Protein AF-A0A7S3CDC7-F1 (afdb_monomer_lite)

pLDDT: mean 95.18, std 6.16, range [60.84, 98.44]

InterPro domains:
  IPR004536 Selenophosphate synthetase [PTHR10256] (6-130)
  IPR010918 PurM-like, C-terminal domain [PF02769] (23-124)
  IPR036676 PurM-like, C-terminal domain superfamily [G3DSA:3.90.650.10] (1-131)
  IPR036676 PurM-like, C-terminal domain superfamily [SSF56042] (2-130)

Organism: NCBI:txid1461544

Sequence (131 aa):
LLAAEMRGMCRGEWMDGAIDSMRKLNRVGMEAALRHSATACTDVTGFGLAGHLREMVVASKVLVEIDLTSIPVLDGAMEMSNMGVESSLFEDNLKLSDAIQKDEGTSNKVFPLLFDPQTSGGLLFGVPSNK

Structure (mmCIF, N/CA/C/O backbone):
data_AF-A0A7S3CDC7-F1
#
_entry.id   AF-A0A7S3CDC7-F1
#
loop_
_atom_site.group_PDB
_atom_site.id
_atom_site.type_symbol
_atom_site.label_atom_id
_atom_site.label_alt_id
_atom_site.label_comp_id
_atom_site.label_asym_id
_atom_site.label_entity_id
_atom_site.label_seq_id
_atom_site.pdbx_PDB_ins_code
_atom_site.Cartn_x
_atom_site.Cartn_y
_atom_site.Cartn_z
_atom_site.occupancy
_atom_site.B_iso_or_equiv
_atom_site.auth_seq_id
_atom_site.auth_comp_id
_atom_site.auth_asym_id
_atom_site.auth_atom_id
_atom_site.pdbx_PDB_model_num
ATOM 1 N N . LEU A 1 1 ? 7.897 -0.867 -9.210 1.00 97.25 1 LEU A N 1
ATOM 2 C CA . LEU A 1 1 ? 7.679 -1.002 -10.679 1.00 97.25 1 LEU A CA 1
ATOM 3 C C . LEU A 1 1 ? 8.023 0.273 -11.450 1.00 97.25 1 LEU A C 1
ATOM 5 O O . LEU A 1 1 ? 8.871 0.200 -12.326 1.00 97.25 1 LEU A O 1
ATOM 9 N N . LEU A 1 2 ? 7.477 1.445 -11.098 1.00 97.69 2 LEU A N 1
ATOM 10 C CA . LEU A 1 2 ? 7.824 2.715 -11.770 1.00 97.69 2 LEU A CA 1
ATOM 11 C C . LEU A 1 2 ? 9.335 3.016 -11.760 1.00 97.69 2 LEU A C 1
ATOM 13 O O . LEU A 1 2 ? 9.901 3.389 -12.782 1.00 97.69 2 LEU A O 1
ATOM 17 N N . ALA A 1 3 ? 10.009 2.784 -10.629 1.00 97.69 3 ALA A N 1
ATOM 18 C CA . ALA A 1 3 ? 11.463 2.928 -10.536 1.00 97.69 3 ALA A CA 1
ATOM 19 C C . ALA A 1 3 ? 12.222 1.971 -11.475 1.00 97.69 3 ALA A C 1
ATOM 21 O O . ALA A 1 3 ? 13.265 2.337 -12.009 1.00 97.69 3 ALA A O 1
ATOM 22 N N . ALA A 1 4 ? 11.698 0.761 -11.695 1.00 97.81 4 ALA A N 1
ATOM 23 C CA . ALA A 1 4 ? 12.272 -0.198 -12.635 1.00 97.81 4 ALA A CA 1
ATOM 24 C C . ALA A 1 4 ? 12.055 0.246 -14.086 1.00 97.81 4 ALA A C 1
ATOM 26 O O . ALA A 1 4 ? 12.976 0.145 -14.890 1.00 97.81 4 ALA A O 1
ATOM 27 N N . GLU A 1 5 ? 10.879 0.792 -14.405 1.00 98.00 5 GLU A N 1
ATOM 28 C CA . GLU A 1 5 ? 10.565 1.334 -15.732 1.00 98.00 5 GLU A CA 1
ATOM 29 C C . GLU A 1 5 ? 11.529 2.465 -16.104 1.00 98.00 5 GLU A C 1
ATOM 31 O O . GLU A 1 5 ? 12.161 2.429 -17.155 1.00 98.00 5 GLU A O 1
ATOM 36 N N . MET A 1 6 ? 11.753 3.412 -15.186 1.00 97.19 6 MET A N 1
ATOM 37 C CA . MET A 1 6 ? 12.708 4.513 -15.379 1.00 97.19 6 MET A CA 1
ATOM 38 C C . MET A 1 6 ? 14.149 4.039 -15.627 1.00 97.19 6 MET A C 1
ATOM 40 O O . MET A 1 6 ? 14.954 4.781 -16.187 1.00 97.19 6 MET A O 1
ATOM 44 N N . ARG A 1 7 ? 14.484 2.816 -15.203 1.00 97.12 7 ARG A N 1
ATOM 45 C CA . ARG A 1 7 ? 15.803 2.190 -15.377 1.00 97.12 7 ARG A CA 1
ATOM 46 C C . ARG A 1 7 ? 15.842 1.199 -16.549 1.00 97.12 7 ARG A C 1
ATOM 48 O O . ARG A 1 7 ? 16.875 0.573 -16.759 1.00 97.12 7 ARG A O 1
ATOM 55 N N . GLY A 1 8 ? 14.745 1.028 -17.293 1.00 97.31 8 GLY A N 1
ATOM 56 C CA . GLY A 1 8 ? 14.642 0.054 -18.387 1.00 97.31 8 GLY A CA 1
ATOM 57 C C . GLY A 1 8 ? 14.663 -1.409 -17.927 1.00 97.31 8 GLY A C 1
ATOM 58 O O . GLY A 1 8 ? 15.068 -2.286 -18.683 1.00 97.31 8 GLY A O 1
ATOM 59 N N . MET A 1 9 ? 14.276 -1.671 -16.676 1.00 97.31 9 MET A N 1
ATOM 60 C CA . MET A 1 9 ? 14.310 -2.997 -16.043 1.00 97.31 9 MET A CA 1
ATOM 61 C C . MET A 1 9 ? 12.919 -3.625 -15.878 1.00 97.31 9 MET A C 1
ATOM 63 O O . MET A 1 9 ? 12.812 -4.782 -15.478 1.00 97.31 9 MET A O 1
ATOM 67 N N . CYS A 1 10 ? 11.849 -2.874 -16.144 1.00 97.19 10 CYS A N 1
ATOM 68 C CA . CYS A 1 10 ? 10.483 -3.364 -16.010 1.00 97.19 10 CYS A CA 1
ATOM 69 C C . CYS A 1 10 ? 10.027 -4.050 -17.302 1.00 97.19 10 CYS A C 1
ATOM 71 O O . CYS A 1 10 ? 10.259 -3.552 -18.403 1.00 97.19 10 CYS A O 1
ATOM 73 N N . ARG A 1 11 ? 9.350 -5.194 -17.180 1.00 98.00 11 ARG A N 1
ATOM 74 C CA . ARG A 1 11 ? 8.655 -5.806 -18.317 1.00 98.00 11 ARG A CA 1
ATOM 75 C C . ARG A 1 11 ? 7.397 -4.998 -18.630 1.00 98.00 11 ARG A C 1
ATOM 77 O O . ARG A 1 11 ? 6.683 -4.602 -17.712 1.00 98.00 11 ARG A O 1
ATOM 84 N N . GLY A 1 12 ? 7.088 -4.837 -19.919 1.00 97.62 12 GLY A N 1
ATOM 85 C CA . GLY A 1 12 ? 5.916 -4.073 -20.368 1.00 97.62 12 GLY A CA 1
ATOM 86 C C . GLY A 1 12 ? 4.607 -4.537 -19.722 1.00 97.62 12 GLY A C 1
ATOM 87 O O . GLY A 1 12 ? 3.882 -3.720 -19.173 1.00 97.62 12 GLY A O 1
ATOM 88 N N . GLU A 1 13 ? 4.370 -5.851 -19.656 1.00 98.12 13 GLU A N 1
ATOM 89 C CA . GLU A 1 13 ? 3.168 -6.430 -19.026 1.00 98.12 13 GLU A CA 1
ATOM 90 C C . GLU A 1 13 ? 3.006 -6.055 -17.537 1.00 98.12 13 GLU A C 1
ATOM 92 O O . GLU A 1 13 ? 1.888 -5.857 -17.063 1.00 98.12 13 GLU A O 1
ATOM 97 N N . TRP A 1 14 ? 4.111 -5.919 -16.793 1.00 98.38 14 TRP A N 1
ATOM 98 C CA . TRP A 1 14 ? 4.074 -5.523 -15.382 1.00 98.38 14 TRP A CA 1
ATOM 99 C C . TRP A 1 14 ? 3.734 -4.044 -15.244 1.00 98.38 14 TRP A C 1
ATOM 101 O O . TRP A 1 14 ? 2.983 -3.650 -14.350 1.00 98.38 14 TRP A O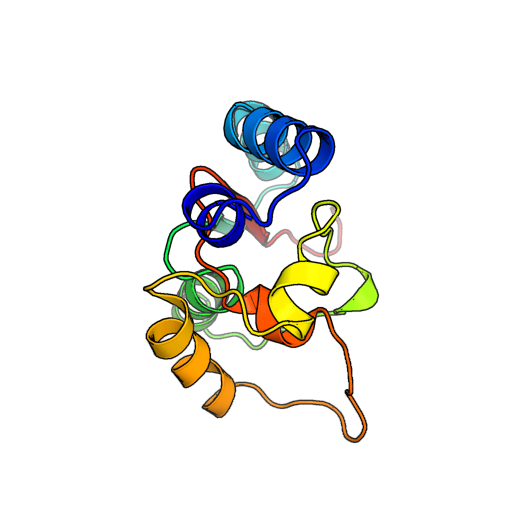 1
ATOM 111 N N . MET A 1 15 ? 4.278 -3.221 -16.141 1.00 98.25 15 MET A N 1
ATOM 112 C CA . MET A 1 15 ? 3.981 -1.796 -16.183 1.00 98.25 15 MET A CA 1
ATOM 113 C C . MET A 1 15 ? 2.529 -1.540 -16.599 1.00 98.25 15 MET A C 1
ATOM 115 O O . MET A 1 15 ? 1.859 -0.729 -15.962 1.00 98.25 15 MET A O 1
ATOM 119 N N . ASP A 1 16 ? 2.016 -2.272 -17.589 1.00 98.38 16 ASP A N 1
ATOM 120 C CA . ASP A 1 16 ? 0.613 -2.211 -18.008 1.00 98.38 16 ASP A CA 1
ATOM 121 C C . ASP A 1 16 ? -0.318 -2.559 -16.838 1.00 98.38 16 ASP A C 1
ATOM 123 O O 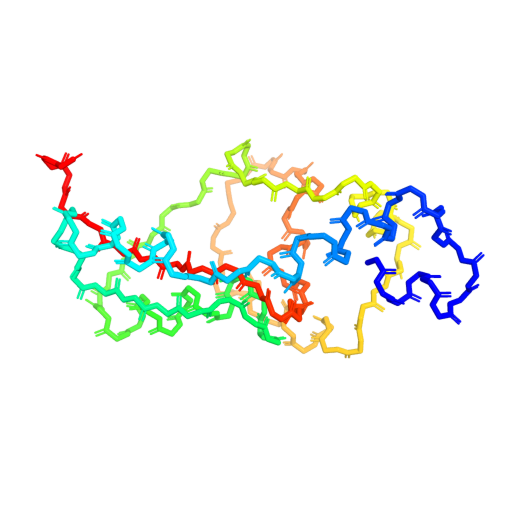. ASP A 1 16 ? -1.225 -1.790 -16.519 1.00 98.38 16 ASP A O 1
ATOM 127 N N . GLY A 1 17 ? -0.035 -3.650 -16.113 1.00 98.44 17 GLY A N 1
ATOM 128 C CA . GLY A 1 17 ? -0.791 -4.027 -14.915 1.00 98.44 17 GLY A CA 1
ATOM 129 C C . GLY A 1 17 ? -0.743 -2.970 -13.804 1.00 98.44 17 GLY A C 1
ATOM 130 O O . GLY A 1 17 ? -1.760 -2.689 -13.160 1.00 98.44 17 GLY A O 1
ATOM 131 N N . ALA A 1 18 ? 0.412 -2.328 -13.598 1.00 98.25 18 ALA A N 1
ATOM 132 C CA . ALA A 1 18 ? 0.540 -1.218 -12.658 1.00 98.25 18 ALA A CA 1
ATOM 133 C C . ALA A 1 18 ? -0.287 0.002 -13.095 1.00 98.25 18 ALA A C 1
ATOM 135 O O . ALA A 1 18 ? -1.016 0.567 -12.280 1.00 98.25 18 ALA A O 1
ATOM 136 N N . ILE A 1 19 ? -0.229 0.388 -14.372 1.00 98.44 19 ILE A N 1
ATOM 137 C CA . ILE A 1 19 ? -1.013 1.499 -14.926 1.00 98.44 19 ILE A CA 1
ATOM 138 C C . ILE A 1 19 ? -2.511 1.213 -14.807 1.00 98.44 19 ILE A C 1
ATOM 140 O O . ILE A 1 19 ? -3.263 2.075 -14.348 1.00 98.44 19 ILE A O 1
ATOM 144 N N . ASP A 1 20 ? -2.949 0.006 -15.153 1.00 98.31 20 ASP A N 1
ATOM 145 C CA . ASP A 1 20 ? -4.345 -0.406 -15.022 1.00 98.31 20 ASP A CA 1
ATOM 146 C C . ASP A 1 20 ? -4.817 -0.371 -13.571 1.00 98.31 20 ASP A C 1
ATOM 148 O O . ASP A 1 20 ? -5.949 0.034 -13.303 1.00 98.31 20 ASP A O 1
ATOM 152 N N . SER A 1 21 ? -3.960 -0.744 -12.618 1.00 97.81 21 SER A N 1
ATOM 153 C CA . SER A 1 21 ? -4.247 -0.575 -11.194 1.00 97.81 21 SER A CA 1
ATOM 154 C C . SER A 1 21 ? -4.411 0.902 -10.824 1.00 97.81 21 SER A C 1
ATOM 156 O O . SER A 1 21 ? -5.441 1.274 -10.267 1.00 97.81 21 SER A O 1
ATOM 158 N N . MET A 1 22 ? -3.450 1.758 -11.190 1.00 98.19 22 MET A N 1
ATOM 159 C CA . MET A 1 22 ? -3.453 3.192 -10.858 1.00 98.19 22 MET A CA 1
ATOM 160 C C . MET A 1 22 ? -4.636 3.959 -11.465 1.00 98.19 22 MET A C 1
ATOM 162 O O . MET A 1 22 ? -5.084 4.958 -10.904 1.00 98.19 22 MET A O 1
ATOM 166 N N . ARG A 1 23 ? -5.156 3.508 -12.613 1.00 97.62 23 ARG A N 1
ATOM 167 C CA . ARG A 1 23 ? -6.309 4.122 -13.294 1.00 97.62 23 ARG A CA 1
ATOM 168 C C . ARG A 1 23 ? -7.658 3.755 -12.673 1.00 97.62 23 ARG A C 1
ATOM 170 O O . ARG A 1 23 ? -8.672 4.351 -13.050 1.00 97.62 23 ARG A O 1
ATOM 177 N N . LYS A 1 24 ? -7.714 2.783 -11.757 1.00 96.94 24 LYS A N 1
ATOM 178 C CA . LYS A 1 24 ? -8.966 2.397 -11.094 1.00 96.94 24 LYS A CA 1
ATOM 179 C C . LYS A 1 24 ? -9.395 3.484 -10.115 1.00 96.94 24 LYS A C 1
ATOM 181 O O . LYS A 1 24 ? -8.664 3.864 -9.211 1.00 96.94 24 LYS A O 1
ATOM 186 N N . LEU A 1 25 ? -10.631 3.952 -10.272 1.00 97.31 25 LEU A N 1
ATOM 187 C CA . LEU A 1 25 ? -11.230 4.883 -9.324 1.00 97.31 25 LEU A CA 1
ATOM 188 C C . LEU A 1 25 ? -11.549 4.174 -8.007 1.00 97.31 25 LEU A C 1
ATOM 190 O O . LEU A 1 25 ? -12.227 3.144 -7.994 1.00 97.31 25 LEU A O 1
ATOM 194 N N . ASN A 1 26 ? -11.220 4.826 -6.895 1.00 97.75 26 ASN A N 1
ATOM 195 C CA . ASN A 1 26 ? -11.573 4.368 -5.550 1.00 97.75 26 ASN A CA 1
ATOM 196 C C . ASN A 1 26 ? -13.085 4.410 -5.241 1.00 97.75 26 ASN A C 1
ATOM 198 O O . ASN A 1 26 ? -13.488 4.064 -4.135 1.00 97.75 26 ASN A O 1
ATOM 202 N N . ARG A 1 27 ? -13.949 4.765 -6.210 1.00 97.56 27 ARG A N 1
ATOM 203 C CA . ARG A 1 27 ? -15.415 4.802 -6.052 1.00 97.56 27 ARG A CA 1
ATOM 204 C C . ARG A 1 27 ? -15.972 3.481 -5.515 1.00 97.56 27 ARG A C 1
ATOM 206 O O . ARG A 1 27 ? -16.732 3.496 -4.557 1.00 97.56 27 ARG A O 1
ATOM 213 N N . VAL A 1 28 ? -15.575 2.350 -6.103 1.00 94.94 28 VAL A N 1
ATOM 214 C CA . VAL A 1 28 ? -16.071 1.027 -5.678 1.00 94.94 28 VAL A CA 1
ATOM 215 C C . VAL A 1 28 ? -15.583 0.685 -4.268 1.00 94.94 28 VAL A C 1
ATOM 217 O O . VAL A 1 28 ? -16.357 0.177 -3.460 1.00 94.94 28 VAL A O 1
ATOM 220 N N . GLY A 1 29 ? -14.328 1.018 -3.946 1.00 95.19 29 GLY A N 1
ATOM 221 C CA . GLY A 1 29 ? -13.787 0.856 -2.595 1.00 95.19 29 GLY A CA 1
ATOM 222 C C . GLY A 1 29 ? -14.547 1.695 -1.566 1.00 95.19 29 GLY A C 1
ATOM 223 O O . GLY A 1 29 ? -14.899 1.192 -0.505 1.00 95.19 29 GLY A O 1
ATOM 224 N N . MET A 1 30 ? -14.875 2.944 -1.901 1.00 97.62 30 MET A N 1
ATOM 225 C CA . MET A 1 30 ? -15.632 3.836 -1.020 1.00 97.62 30 MET A CA 1
ATOM 226 C C . MET A 1 30 ? -17.078 3.362 -0.831 1.00 97.62 30 MET A C 1
ATOM 228 O O . MET A 1 30 ? -17.597 3.368 0.282 1.00 97.62 30 MET A O 1
ATOM 232 N N . GLU A 1 31 ? -17.731 2.895 -1.896 1.00 97.75 31 GLU A N 1
ATOM 233 C CA . GLU A 1 31 ? -19.065 2.290 -1.807 1.00 97.75 31 GLU A CA 1
ATOM 234 C C . GLU A 1 31 ? -19.069 1.064 -0.883 1.00 97.75 31 GLU A C 1
ATOM 236 O O . GLU A 1 31 ? -20.004 0.894 -0.096 1.00 97.75 31 GLU A O 1
ATOM 241 N N . ALA A 1 32 ? -18.022 0.234 -0.937 1.00 96.25 32 ALA A N 1
ATOM 242 C CA . ALA A 1 32 ? -17.847 -0.887 -0.018 1.00 96.25 32 ALA A CA 1
ATOM 243 C C . ALA A 1 32 ? -17.623 -0.406 1.425 1.00 96.25 32 ALA A C 1
ATOM 245 O O . ALA A 1 32 ? -18.318 -0.868 2.329 1.00 96.25 32 ALA A O 1
ATOM 246 N N . ALA A 1 33 ? -16.734 0.566 1.640 1.00 96.94 33 ALA A N 1
ATOM 247 C CA . ALA A 1 33 ? -16.471 1.133 2.960 1.00 96.94 33 ALA A CA 1
ATOM 248 C C . ALA A 1 33 ? -17.759 1.661 3.620 1.00 96.94 33 ALA A C 1
ATOM 250 O O . ALA A 1 33 ? -18.065 1.320 4.763 1.00 96.94 33 ALA A O 1
ATOM 251 N N . LEU A 1 34 ? -18.576 2.416 2.879 1.00 96.88 34 LEU A N 1
ATOM 252 C CA . LEU A 1 34 ? -19.860 2.926 3.368 1.00 96.88 34 LEU A CA 1
ATOM 253 C C . LEU A 1 34 ? -20.857 1.796 3.661 1.00 96.88 34 LEU A C 1
ATOM 255 O O . LEU A 1 34 ? -21.487 1.784 4.720 1.00 96.88 34 LEU A O 1
ATOM 259 N N . ARG A 1 35 ? -20.979 0.818 2.754 1.00 97.31 35 ARG A N 1
ATOM 260 C CA . ARG A 1 35 ? -21.888 -0.330 2.914 1.00 97.31 35 ARG A CA 1
ATOM 261 C C . ARG A 1 35 ? -21.572 -1.150 4.167 1.00 97.31 35 ARG A C 1
ATOM 263 O O . ARG A 1 35 ? -22.494 -1.558 4.870 1.00 97.31 35 ARG A O 1
ATOM 270 N N . HIS A 1 36 ? -20.290 -1.363 4.453 1.00 96.88 36 HIS A N 1
ATOM 271 C CA . HIS A 1 36 ? -19.828 -2.126 5.615 1.00 96.88 36 HIS A CA 1
ATOM 272 C C . HIS A 1 36 ? -19.607 -1.256 6.863 1.00 96.88 36 HIS A C 1
ATOM 274 O O . HIS A 1 36 ? -19.085 -1.739 7.863 1.00 96.88 36 HIS A O 1
ATOM 280 N N . SER A 1 37 ? -20.080 -0.002 6.853 1.00 96.69 37 SER A N 1
ATOM 281 C CA . SER A 1 37 ? -20.025 0.905 8.008 1.00 96.69 37 SER A CA 1
ATOM 282 C C . SER A 1 37 ? -18.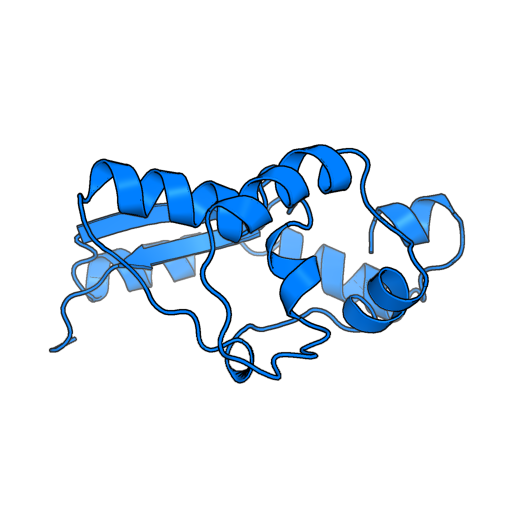597 1.123 8.524 1.00 96.69 37 SER A C 1
ATOM 284 O O . SER A 1 37 ? -18.338 0.985 9.720 1.00 96.69 37 SER A O 1
ATOM 286 N N . ALA A 1 38 ? -17.674 1.439 7.613 1.00 97.25 38 ALA A N 1
ATOM 287 C CA . ALA A 1 38 ? -16.285 1.706 7.956 1.00 97.25 38 ALA A CA 1
ATOM 288 C C . ALA A 1 38 ? -16.161 2.798 9.031 1.00 97.25 38 ALA A C 1
ATOM 290 O O . ALA A 1 38 ? -16.824 3.834 8.969 1.00 97.25 38 ALA A O 1
ATOM 291 N N . THR A 1 39 ? -15.300 2.555 10.016 1.00 95.56 39 THR A N 1
ATOM 292 C CA . THR A 1 39 ? -15.069 3.448 11.165 1.00 95.56 39 THR A CA 1
ATOM 293 C C . THR A 1 39 ? -13.811 4.299 11.010 1.00 95.56 39 THR A C 1
ATOM 295 O O . THR A 1 39 ? -13.670 5.318 11.680 1.00 95.56 39 THR A O 1
ATOM 298 N N . ALA A 1 40 ? -12.919 3.901 10.106 1.00 96.06 40 ALA A N 1
ATOM 299 C CA . ALA A 1 40 ? -11.739 4.642 9.691 1.00 96.06 40 ALA A CA 1
ATOM 300 C C . ALA A 1 40 ? -11.461 4.336 8.216 1.00 96.06 40 ALA A C 1
ATOM 302 O O . ALA A 1 40 ? -11.732 3.224 7.763 1.00 96.06 40 ALA A O 1
ATOM 303 N N . CYS A 1 41 ? -10.941 5.308 7.470 1.00 97.25 41 CYS A N 1
ATOM 304 C CA . CYS A 1 41 ? -10.585 5.146 6.064 1.00 97.25 41 CYS A CA 1
ATOM 305 C C . CYS A 1 41 ? -9.461 6.116 5.697 1.00 97.25 41 CYS A C 1
ATOM 307 O O . CYS A 1 41 ? -9.527 7.291 6.052 1.00 97.25 41 CYS A O 1
ATOM 309 N N . THR A 1 42 ? -8.479 5.633 4.945 1.00 97.75 42 THR A N 1
ATOM 310 C CA . THR A 1 42 ? -7.424 6.427 4.306 1.00 97.75 42 THR A CA 1
ATOM 311 C C . THR A 1 42 ? -7.148 5.870 2.912 1.00 97.75 42 THR A C 1
ATOM 313 O O . THR A 1 42 ? -7.476 4.719 2.621 1.00 97.75 42 THR A O 1
ATOM 316 N N . ASP A 1 43 ? -6.575 6.667 2.023 1.00 97.69 43 ASP A N 1
ATOM 317 C CA . ASP A 1 43 ? -5.980 6.181 0.782 1.00 97.69 43 ASP A CA 1
ATOM 318 C C . ASP A 1 43 ? -4.530 5.738 1.017 1.00 97.69 43 ASP A C 1
ATOM 320 O O . ASP A 1 43 ? -3.859 6.229 1.918 1.00 97.69 43 ASP A O 1
ATOM 324 N N . VAL A 1 44 ? -4.036 4.782 0.226 1.00 98.19 44 VAL A N 1
ATOM 325 C CA . VAL A 1 44 ? -2.640 4.326 0.295 1.00 98.19 44 VAL A CA 1
ATOM 326 C C . VAL A 1 44 ? -1.852 4.954 -0.847 1.00 98.19 44 VAL A C 1
ATOM 328 O O . VAL A 1 44 ? -2.060 4.634 -2.016 1.00 98.19 44 VAL A O 1
ATOM 331 N N . THR A 1 45 ? -0.937 5.856 -0.503 1.00 97.25 45 THR A N 1
ATOM 332 C CA . THR A 1 45 ? -0.147 6.641 -1.466 1.00 97.25 45 THR A CA 1
ATOM 333 C C . THR A 1 45 ? 1.351 6.647 -1.122 1.00 97.25 45 THR A C 1
ATOM 335 O O . THR A 1 45 ? 1.929 5.591 -0.862 1.00 97.25 45 THR A O 1
ATOM 338 N N . GLY A 1 46 ? 2.014 7.810 -1.127 1.00 97.31 46 GLY A N 1
ATOM 339 C CA . GLY A 1 46 ? 3.477 7.933 -1.113 1.00 97.31 46 GLY A CA 1
ATOM 340 C C . GLY A 1 46 ? 4.178 7.378 0.132 1.00 97.31 46 GLY A C 1
ATOM 341 O O . GLY A 1 46 ? 5.348 7.017 0.053 1.00 97.31 46 GLY A O 1
ATOM 342 N N . PHE A 1 47 ? 3.468 7.242 1.254 1.00 97.69 47 PHE A N 1
ATOM 343 C CA . PHE A 1 47 ? 4.002 6.647 2.487 1.00 97.69 47 PHE A CA 1
ATOM 344 C C . PHE A 1 47 ? 3.945 5.111 2.518 1.00 97.69 47 PHE A C 1
ATOM 346 O O . PHE A 1 47 ? 4.341 4.491 3.507 1.00 97.69 47 PHE A O 1
ATOM 353 N N . GLY A 1 48 ? 3.439 4.488 1.450 1.00 98.12 48 GLY A N 1
ATOM 354 C CA . GLY A 1 48 ? 3.209 3.049 1.399 1.00 98.12 48 GLY A CA 1
ATOM 355 C C . GLY A 1 48 ? 2.097 2.597 2.349 1.00 98.12 48 GLY A C 1
ATOM 356 O O . GLY A 1 48 ? 1.472 3.395 3.055 1.00 98.12 48 GLY A O 1
ATOM 357 N N . LEU A 1 49 ? 1.828 1.291 2.356 1.00 98.12 49 LEU A N 1
ATOM 358 C CA . LEU A 1 49 ? 0.781 0.703 3.191 1.00 98.12 49 LEU A CA 1
ATOM 359 C C . LEU A 1 49 ? 1.086 0.884 4.682 1.00 98.12 49 LEU A C 1
ATOM 361 O O . LEU A 1 49 ? 0.207 1.286 5.440 1.00 98.12 49 LEU A O 1
ATOM 365 N N . ALA A 1 50 ? 2.328 0.628 5.099 1.00 97.56 50 ALA A N 1
ATOM 366 C CA . ALA A 1 50 ? 2.724 0.728 6.499 1.00 97.56 50 ALA A CA 1
ATOM 367 C C . ALA A 1 50 ? 2.573 2.157 7.040 1.00 97.56 50 ALA A C 1
ATOM 369 O O . ALA A 1 50 ? 2.067 2.337 8.148 1.00 97.56 50 ALA A O 1
ATOM 370 N N . GLY A 1 51 ? 2.972 3.171 6.264 1.00 97.94 51 GLY A N 1
ATOM 371 C CA . GLY A 1 51 ? 2.880 4.572 6.678 1.00 97.94 51 GLY A CA 1
ATOM 372 C C . GLY A 1 51 ? 1.439 5.017 6.911 1.00 97.94 51 GLY A C 1
ATOM 373 O O . GLY A 1 51 ? 1.107 5.496 7.994 1.00 97.94 51 GLY A O 1
ATOM 374 N N . HIS A 1 52 ? 0.569 4.767 5.932 1.00 98.31 52 HIS A N 1
ATOM 375 C CA . HIS A 1 52 ? -0.856 5.103 6.017 1.00 98.31 52 HIS A CA 1
ATOM 376 C C . HIS A 1 52 ? -1.592 4.310 7.099 1.00 98.31 52 HIS A C 1
ATOM 378 O O . HIS A 1 52 ? -2.381 4.864 7.867 1.00 98.31 52 HIS A O 1
ATOM 384 N N . LEU A 1 53 ? -1.291 3.015 7.231 1.00 97.56 53 LEU A N 1
ATOM 385 C CA . LEU A 1 53 ? -1.847 2.199 8.305 1.00 97.56 53 LEU A CA 1
ATOM 386 C C . LEU A 1 53 ? -1.414 2.719 9.679 1.00 97.56 53 LEU A C 1
ATOM 388 O O . LEU A 1 53 ? -2.246 2.798 10.579 1.00 97.56 53 LEU A O 1
ATOM 392 N N . ARG A 1 54 ? -0.153 3.135 9.853 1.00 96.62 54 ARG A N 1
ATOM 393 C CA . ARG A 1 54 ? 0.305 3.731 11.114 1.00 96.62 54 ARG A CA 1
ATOM 394 C C . ARG A 1 54 ? -0.499 4.969 11.488 1.00 96.62 54 ARG A C 1
ATOM 396 O O . ARG A 1 54 ? -0.883 5.084 12.649 1.00 96.62 54 ARG A O 1
ATOM 403 N N . GLU A 1 55 ? -0.740 5.888 10.557 1.00 97.00 55 GLU A N 1
ATOM 404 C CA . GLU A 1 55 ? -1.540 7.087 10.842 1.00 97.00 55 GLU A CA 1
ATOM 405 C C . GLU A 1 55 ? -2.941 6.708 11.334 1.00 97.00 55 GLU A C 1
ATOM 407 O O . GLU A 1 55 ? -3.390 7.190 12.379 1.00 97.00 55 GLU A O 1
ATOM 412 N N . MET A 1 56 ? -3.583 5.762 10.644 1.00 96.69 56 MET A N 1
ATOM 413 C CA . MET A 1 56 ? -4.907 5.261 11.008 1.00 96.69 56 MET A CA 1
ATOM 414 C C . MET A 1 56 ? -4.917 4.591 12.393 1.00 96.69 56 MET A C 1
ATOM 416 O O . MET A 1 56 ? -5.814 4.840 13.202 1.00 96.69 56 MET A O 1
ATOM 420 N N . VAL A 1 57 ? -3.909 3.772 12.696 1.00 95.75 57 VAL A N 1
ATOM 421 C CA . VAL A 1 57 ? -3.768 3.035 13.963 1.00 95.75 57 VAL A CA 1
ATOM 422 C C . VAL A 1 57 ? -3.490 3.971 15.137 1.00 95.75 57 VAL A C 1
ATOM 424 O O . VAL A 1 57 ? -4.119 3.834 16.187 1.00 95.75 57 VAL A O 1
ATOM 427 N N . VAL A 1 58 ? -2.611 4.962 14.954 1.00 96.19 58 VAL A N 1
ATOM 428 C CA . VAL A 1 58 ? -2.304 5.979 15.972 1.00 96.19 58 VAL A CA 1
ATOM 429 C C . VAL A 1 58 ? -3.542 6.814 16.291 1.00 96.19 58 VAL A C 1
ATOM 431 O O . VAL A 1 58 ? -3.867 6.993 17.466 1.00 96.19 58 VAL A O 1
ATOM 434 N N . ALA A 1 59 ? -4.267 7.280 15.270 1.00 97.00 59 ALA A N 1
ATOM 435 C CA . ALA A 1 59 ? -5.505 8.035 15.460 1.00 97.00 59 ALA A CA 1
ATOM 436 C C . ALA A 1 59 ? -6.584 7.202 16.173 1.00 97.00 59 ALA A C 1
ATOM 438 O O . ALA A 1 59 ? -7.315 7.720 17.021 1.00 97.00 59 ALA A O 1
ATOM 439 N N . SER A 1 60 ? -6.639 5.902 15.873 1.00 96.50 60 SER A N 1
ATOM 440 C CA . SER A 1 60 ? -7.612 4.966 16.447 1.00 96.50 60 SER A CA 1
ATOM 441 C C . SER A 1 60 ? -7.215 4.423 17.825 1.00 96.50 60 SER A C 1
ATOM 443 O O . SER A 1 60 ? -8.063 3.859 18.511 1.00 96.50 60 SER A O 1
ATOM 445 N N . LYS A 1 61 ? -5.959 4.608 18.260 1.00 96.56 61 LYS A N 1
ATOM 446 C CA . LYS A 1 61 ? -5.406 4.095 19.531 1.00 96.56 61 LYS A CA 1
ATOM 447 C C . LYS A 1 61 ? -5.531 2.573 19.676 1.00 96.56 61 LYS A C 1
ATOM 449 O O . LYS A 1 61 ? -5.898 2.071 20.738 1.00 96.56 61 LYS A O 1
ATOM 454 N N . VAL A 1 62 ? -5.227 1.848 18.604 1.00 95.50 62 VAL A N 1
ATOM 455 C CA . VAL A 1 62 ? -5.277 0.377 18.561 1.00 95.50 62 VAL A CA 1
ATOM 456 C C . VAL A 1 62 ? -3.913 -0.215 18.207 1.00 95.50 62 VAL A C 1
ATOM 458 O O . VAL A 1 62 ? -2.959 0.513 17.951 1.00 95.50 62 VAL A O 1
ATOM 461 N N . LEU A 1 63 ? -3.832 -1.544 18.194 1.00 94.75 63 LEU A N 1
ATOM 462 C CA . LEU A 1 63 ? -2.786 -2.303 17.513 1.00 94.75 63 LEU A CA 1
ATOM 463 C C . LEU A 1 63 ? -3.432 -3.101 16.380 1.00 94.75 63 LEU A C 1
ATOM 465 O O . LEU A 1 63 ? -4.626 -3.402 16.436 1.00 94.75 63 LEU A O 1
ATOM 469 N N . VAL A 1 64 ? -2.647 -3.428 15.359 1.00 94.81 64 VAL A N 1
ATOM 470 C CA . VAL A 1 64 ? -3.092 -4.216 14.207 1.00 94.81 64 VAL A CA 1
ATOM 471 C C . VAL A 1 64 ? -2.072 -5.293 13.895 1.00 94.81 64 VAL A C 1
ATOM 473 O O . VAL A 1 64 ? -0.870 -5.082 14.047 1.00 94.81 64 VAL A O 1
ATOM 476 N N . GLU A 1 65 ? -2.573 -6.425 13.429 1.00 94.88 65 GLU A N 1
ATOM 477 C CA . GLU A 1 65 ? -1.779 -7.506 12.865 1.00 94.88 65 GLU A CA 1
ATOM 478 C C . GLU A 1 65 ? -1.998 -7.519 11.352 1.00 94.88 65 GLU A C 1
ATOM 480 O O . GLU A 1 65 ? -3.105 -7.253 10.875 1.00 94.88 65 GLU A O 1
ATOM 485 N N . ILE A 1 66 ? -0.936 -7.786 10.593 1.00 93.69 66 ILE A N 1
ATOM 486 C CA . ILE A 1 66 ? -0.997 -7.871 9.136 1.00 93.69 66 ILE A CA 1
ATOM 487 C C . ILE A 1 66 ? -0.576 -9.274 8.729 1.00 93.69 66 ILE A C 1
ATOM 489 O O . ILE A 1 66 ? 0.589 -9.645 8.873 1.00 93.69 66 ILE A O 1
ATOM 493 N N . ASP A 1 67 ? -1.504 -10.015 8.135 1.00 93.62 67 ASP A N 1
ATOM 494 C CA . ASP A 1 67 ? -1.167 -11.234 7.417 1.00 93.62 67 ASP A CA 1
ATOM 495 C C . ASP A 1 67 ? -0.536 -10.879 6.064 1.00 93.62 67 ASP A C 1
ATOM 497 O O . ASP A 1 67 ? -1.211 -10.488 5.107 1.00 93.62 67 ASP A O 1
ATOM 501 N N . LEU A 1 68 ? 0.786 -11.038 5.980 1.00 93.38 68 LEU A N 1
ATOM 502 C CA . LEU A 1 68 ? 1.556 -10.752 4.770 1.00 93.38 68 LEU A CA 1
ATOM 503 C C . LEU A 1 68 ? 1.180 -11.649 3.583 1.00 93.38 68 LEU A C 1
ATOM 505 O O . LEU A 1 68 ? 1.467 -11.282 2.447 1.00 93.38 68 LEU A O 1
ATOM 509 N N . THR A 1 69 ? 0.567 -12.814 3.815 1.00 92.12 69 THR A N 1
ATOM 510 C CA . THR A 1 69 ? 0.130 -13.715 2.735 1.00 92.12 69 THR A CA 1
ATOM 511 C C . THR A 1 69 ? -1.150 -13.237 2.051 1.00 92.12 69 THR A C 1
ATOM 513 O O . THR A 1 69 ? -1.401 -13.595 0.901 1.00 92.12 69 THR A O 1
ATOM 516 N N . SER A 1 70 ? -1.913 -12.370 2.722 1.00 94.56 70 SER A N 1
ATOM 517 C CA . SER A 1 70 ? -3.157 -11.781 2.219 1.00 94.56 70 SER A CA 1
ATOM 518 C C . SER A 1 70 ? -2.955 -10.450 1.484 1.00 94.56 70 SER A C 1
ATOM 520 O O . SER A 1 70 ? -3.913 -9.886 0.953 1.00 94.56 70 SER A O 1
ATOM 522 N N . ILE A 1 71 ? -1.727 -9.922 1.437 1.00 95.50 71 ILE A N 1
ATOM 523 C CA . ILE A 1 71 ? -1.437 -8.655 0.762 1.00 95.50 71 ILE A CA 1
ATOM 524 C C . ILE A 1 71 ? -1.360 -8.884 -0.754 1.00 95.50 71 ILE A C 1
ATOM 526 O O . ILE A 1 71 ? -0.480 -9.614 -1.216 1.00 95.50 71 ILE A O 1
ATOM 530 N N . PRO A 1 72 ? -2.240 -8.253 -1.556 1.00 95.50 72 PRO A N 1
ATOM 531 C CA . PRO A 1 72 ? -2.153 -8.342 -3.004 1.00 95.50 72 PRO A CA 1
ATOM 532 C C . PRO A 1 72 ? -0.922 -7.581 -3.497 1.00 95.50 72 PRO A C 1
ATOM 534 O O . PRO A 1 72 ? -0.658 -6.453 -3.081 1.00 95.50 72 PRO A O 1
ATOM 537 N N . VAL A 1 73 ? -0.187 -8.192 -4.421 1.00 96.94 73 VAL A N 1
ATOM 538 C CA . VAL A 1 73 ? 1.036 -7.625 -4.989 1.00 96.94 73 VAL A CA 1
ATOM 539 C C . VAL A 1 73 ? 0.937 -7.640 -6.509 1.00 96.94 73 VAL A C 1
ATOM 541 O O . VAL A 1 73 ? 0.459 -8.608 -7.093 1.00 96.94 73 VAL A O 1
ATOM 544 N N . LEU A 1 74 ? 1.380 -6.555 -7.146 1.00 97.75 74 LEU A N 1
ATOM 545 C CA . LEU A 1 74 ? 1.465 -6.471 -8.602 1.00 97.75 74 LEU A CA 1
ATOM 546 C C . LEU A 1 74 ? 2.567 -7.389 -9.139 1.00 97.75 74 LEU A C 1
ATOM 548 O O . LEU A 1 74 ? 3.628 -7.535 -8.520 1.00 97.75 74 LEU A O 1
ATOM 552 N N . ASP A 1 75 ? 2.344 -7.946 -10.325 1.00 98.12 75 ASP A N 1
ATOM 553 C CA . ASP A 1 75 ? 3.338 -8.777 -10.997 1.00 98.12 75 ASP A CA 1
ATOM 554 C C . ASP A 1 75 ? 4.673 -8.031 -11.153 1.00 98.12 75 ASP A C 1
ATOM 556 O O . ASP A 1 75 ? 4.724 -6.831 -11.427 1.00 98.12 75 ASP A O 1
ATOM 560 N N . GLY A 1 76 ? 5.774 -8.739 -10.894 1.00 97.38 76 GLY A N 1
ATOM 561 C CA . GLY A 1 76 ? 7.128 -8.182 -10.926 1.00 97.38 76 GLY A CA 1
ATOM 562 C C . GLY A 1 76 ? 7.531 -7.332 -9.717 1.00 97.38 76 GLY A C 1
ATOM 563 O O . GLY A 1 76 ? 8.722 -7.099 -9.526 1.00 97.38 76 GLY A O 1
ATOM 564 N N . ALA A 1 77 ? 6.609 -6.894 -8.849 1.00 97.56 77 ALA A N 1
ATOM 565 C CA . ALA A 1 77 ? 6.969 -6.022 -7.724 1.00 97.56 77 ALA A CA 1
ATOM 566 C C . ALA A 1 77 ? 7.918 -6.708 -6.724 1.00 97.56 77 ALA A C 1
ATOM 568 O O . ALA A 1 77 ? 8.941 -6.131 -6.352 1.00 97.56 77 ALA A O 1
ATOM 569 N N . MET A 1 78 ? 7.639 -7.964 -6.352 1.00 96.19 78 MET A N 1
ATOM 570 C CA . MET A 1 78 ? 8.552 -8.754 -5.513 1.00 96.19 78 MET A CA 1
ATOM 571 C C . MET A 1 78 ? 9.900 -8.989 -6.195 1.00 96.19 78 MET A C 1
ATOM 573 O O . MET A 1 78 ? 10.931 -8.972 -5.531 1.00 96.19 78 MET A O 1
ATOM 577 N N . GLU A 1 79 ? 9.916 -9.236 -7.505 1.00 97.12 79 GLU A N 1
ATOM 578 C CA . GLU A 1 79 ? 11.157 -9.479 -8.246 1.00 97.12 79 GLU A CA 1
ATOM 579 C C . GLU A 1 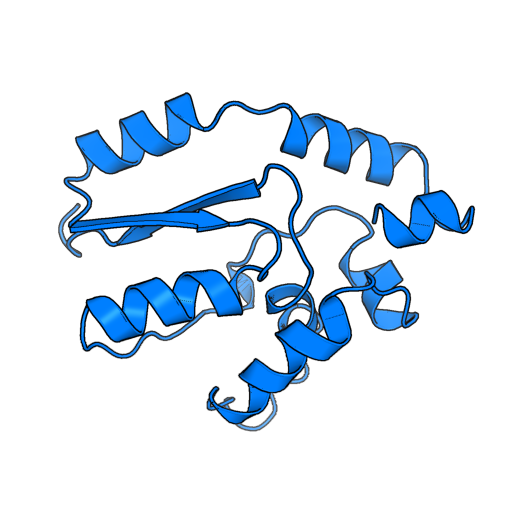79 ? 12.053 -8.238 -8.225 1.00 97.12 79 GLU A C 1
ATOM 581 O O . GLU A 1 79 ? 13.207 -8.319 -7.811 1.00 97.12 79 GLU A O 1
ATOM 586 N N . MET A 1 80 ? 11.487 -7.076 -8.555 1.00 97.56 80 MET A N 1
ATOM 587 C CA . MET A 1 80 ? 12.207 -5.802 -8.548 1.00 97.56 80 MET A CA 1
ATOM 588 C C . MET A 1 80 ? 12.691 -5.419 -7.149 1.00 97.56 80 MET A C 1
ATOM 590 O O . MET A 1 80 ? 13.838 -5.002 -6.996 1.00 97.56 80 MET A O 1
ATOM 594 N N . SER A 1 81 ? 11.863 -5.620 -6.121 1.00 96.38 81 SER A N 1
ATOM 595 C CA . SER A 1 81 ? 12.265 -5.363 -4.735 1.00 96.38 81 SER A CA 1
ATOM 596 C C . SER A 1 81 ? 13.404 -6.286 -4.289 1.00 96.38 81 SER A C 1
ATOM 598 O O . SER A 1 81 ? 14.377 -5.807 -3.716 1.00 96.38 81 SER A O 1
ATOM 600 N N . ASN A 1 82 ? 13.369 -7.580 -4.631 1.00 94.94 82 ASN A N 1
ATOM 601 C CA . ASN A 1 82 ? 14.471 -8.503 -4.320 1.00 94.94 82 ASN A CA 1
ATOM 602 C C . ASN A 1 82 ? 15.784 -8.133 -5.031 1.00 94.94 82 ASN A C 1
ATOM 604 O O . ASN A 1 82 ? 16.858 -8.494 -4.556 1.00 94.94 82 ASN A O 1
ATOM 608 N N . MET A 1 83 ? 15.709 -7.432 -6.164 1.00 96.12 83 MET A N 1
ATOM 609 C CA . MET A 1 83 ? 16.871 -6.903 -6.883 1.00 96.12 83 MET A CA 1
ATOM 610 C C . MET A 1 83 ? 17.351 -5.541 -6.345 1.00 96.12 83 MET A C 1
ATOM 612 O O . MET A 1 83 ? 18.290 -4.975 -6.901 1.00 96.12 83 MET A O 1
ATOM 616 N N . GLY A 1 84 ? 16.720 -4.995 -5.298 1.00 96.19 84 GLY A N 1
ATOM 617 C CA . GLY A 1 84 ? 17.044 -3.675 -4.742 1.00 96.19 84 GLY A CA 1
ATOM 618 C C . GLY A 1 84 ? 16.595 -2.505 -5.625 1.00 96.19 84 GLY A C 1
ATOM 619 O O . GLY A 1 84 ? 17.145 -1.405 -5.554 1.00 96.19 84 GLY A O 1
ATOM 620 N N . VAL A 1 85 ? 15.624 -2.724 -6.518 1.00 97.62 85 VAL A N 1
ATOM 621 C CA . VAL A 1 85 ? 15.070 -1.659 -7.359 1.00 97.62 85 VAL A CA 1
ATOM 622 C C . VAL A 1 85 ? 13.942 -0.959 -6.611 1.00 97.62 85 VAL A C 1
ATOM 624 O O . VAL A 1 85 ? 12.781 -1.361 -6.671 1.00 97.62 85 VAL A O 1
ATOM 627 N N . GLU A 1 86 ? 14.308 0.115 -5.923 1.00 95.81 86 GLU A N 1
ATOM 628 C CA . GLU A 1 86 ? 13.430 0.831 -4.998 1.00 95.81 86 GLU A CA 1
ATOM 629 C C . GLU A 1 86 ? 13.101 2.256 -5.469 1.00 95.81 86 GLU A C 1
ATOM 631 O O . GLU A 1 86 ? 13.841 2.884 -6.240 1.00 95.81 86 GLU A O 1
ATOM 636 N N . SER A 1 87 ? 11.953 2.752 -5.006 1.00 95.94 87 SER A N 1
ATOM 637 C CA . SER A 1 87 ? 11.486 4.126 -5.203 1.00 95.94 87 SER A CA 1
ATOM 638 C C . SER A 1 87 ? 12.253 5.105 -4.302 1.00 95.94 87 SER A C 1
ATOM 640 O O . SER A 1 87 ? 12.738 4.727 -3.243 1.00 95.94 87 SER A O 1
ATOM 642 N N . SER A 1 88 ? 12.319 6.390 -4.662 1.00 95.69 88 SER A N 1
ATOM 643 C CA . SER A 1 88 ? 13.104 7.387 -3.907 1.00 95.69 88 SER A CA 1
ATOM 644 C C . SER A 1 88 ? 12.658 7.593 -2.455 1.00 95.69 88 SER A C 1
ATOM 646 O O . SER A 1 88 ? 13.489 7.899 -1.611 1.00 95.69 88 SER A O 1
ATOM 648 N N . LEU A 1 89 ? 11.366 7.426 -2.155 1.00 97.06 89 LEU A N 1
ATOM 649 C CA . LEU A 1 89 ? 10.831 7.551 -0.791 1.00 97.06 89 LEU A CA 1
ATOM 650 C C . LEU A 1 89 ? 10.907 6.238 0.008 1.00 97.06 89 LEU A C 1
ATOM 652 O O . LEU A 1 89 ? 10.508 6.209 1.168 1.00 97.06 89 LEU A O 1
ATOM 656 N N . PHE A 1 90 ? 11.390 5.147 -0.595 1.00 97.69 90 PHE A N 1
ATOM 657 C CA . PHE A 1 90 ? 11.404 3.838 0.052 1.00 97.69 90 PHE A CA 1
ATOM 658 C C . PHE A 1 90 ? 12.261 3.829 1.320 1.00 97.69 90 PHE A C 1
ATOM 660 O O . PHE A 1 90 ? 11.782 3.396 2.362 1.00 97.69 90 PHE A O 1
ATOM 667 N N . GLU A 1 91 ? 13.491 4.349 1.258 1.00 96.88 91 GLU A N 1
ATOM 668 C CA . GLU A 1 91 ? 14.396 4.381 2.416 1.00 96.88 91 GLU A CA 1
ATOM 669 C C . GLU A 1 91 ? 13.793 5.160 3.593 1.00 96.88 91 GLU A C 1
ATOM 671 O O . GLU A 1 91 ? 13.901 4.741 4.747 1.00 96.88 91 GLU A O 1
ATOM 676 N N . ASP A 1 92 ? 13.115 6.275 3.310 1.00 97.94 92 ASP A N 1
ATOM 677 C CA . ASP A 1 92 ? 12.442 7.070 4.334 1.00 97.94 92 ASP A CA 1
ATOM 678 C C . ASP A 1 92 ? 11.237 6.335 4.929 1.00 97.94 92 ASP A C 1
ATOM 680 O O . ASP A 1 92 ? 11.080 6.317 6.152 1.00 97.94 92 ASP A O 1
ATOM 684 N N . ASN A 1 93 ? 10.427 5.676 4.097 1.00 98.25 93 ASN A N 1
ATOM 685 C CA . ASN A 1 93 ? 9.303 4.867 4.564 1.00 98.25 93 ASN A CA 1
ATOM 686 C C . ASN A 1 93 ? 9.778 3.651 5.379 1.00 98.25 93 ASN A C 1
ATOM 688 O O . ASN A 1 93 ? 9.156 3.307 6.383 1.00 98.25 93 ASN A O 1
ATOM 692 N N . LEU A 1 94 ? 10.892 3.016 4.996 1.00 97.06 94 LEU A N 1
ATOM 693 C CA . LEU A 1 94 ? 11.432 1.817 5.642 1.00 97.06 94 LEU A CA 1
ATOM 694 C C . LEU A 1 94 ? 11.847 2.059 7.099 1.00 97.06 94 LEU A C 1
ATOM 696 O O . LEU A 1 94 ? 11.795 1.127 7.903 1.00 97.06 94 LEU A O 1
ATOM 700 N N . LYS A 1 95 ? 12.177 3.301 7.479 1.00 96.81 95 LYS A N 1
ATOM 701 C CA . LYS A 1 95 ? 12.439 3.686 8.883 1.00 96.81 95 LYS A CA 1
ATOM 702 C C . LYS A 1 95 ? 11.278 3.329 9.812 1.00 96.81 95 LYS A C 1
ATOM 704 O O . LYS A 1 95 ? 11.474 3.118 11.003 1.00 96.81 95 LYS A O 1
ATOM 709 N N . LEU A 1 96 ? 10.061 3.220 9.277 1.00 96.06 96 LEU A N 1
ATOM 710 C CA . LEU A 1 96 ? 8.906 2.777 10.044 1.00 96.06 96 LEU A CA 1
ATOM 711 C C . LEU A 1 96 ? 8.992 1.304 10.486 1.00 96.06 96 LEU A C 1
ATOM 713 O O . LEU A 1 96 ? 8.326 0.911 11.442 1.00 96.06 96 LEU A O 1
ATOM 717 N N . SER A 1 97 ? 9.811 0.481 9.831 1.00 94.44 97 SER A N 1
ATOM 718 C CA . SER A 1 97 ? 9.960 -0.931 10.192 1.00 94.44 97 SER A CA 1
ATOM 719 C C . SER A 1 97 ? 10.448 -1.148 11.629 1.00 94.44 97 SER A C 1
ATOM 721 O O . SER A 1 97 ? 10.095 -2.168 12.216 1.00 94.44 97 SER A O 1
ATOM 723 N N . ASP A 1 98 ? 11.148 -0.176 12.223 1.00 92.25 98 ASP A N 1
ATOM 724 C CA . ASP A 1 98 ? 11.600 -0.213 13.621 1.00 92.25 98 ASP A CA 1
ATOM 725 C C . ASP A 1 98 ? 10.436 -0.204 14.628 1.00 92.25 98 ASP A C 1
ATOM 727 O O . ASP A 1 98 ? 10.586 -0.642 15.767 1.00 92.25 98 ASP A O 1
ATOM 731 N N . ALA A 1 99 ? 9.260 0.281 14.217 1.00 90.06 99 ALA A N 1
ATOM 732 C CA . ALA A 1 99 ? 8.055 0.312 15.044 1.00 90.06 99 ALA A CA 1
ATOM 733 C C . ALA A 1 99 ? 7.152 -0.921 14.849 1.00 90.06 99 ALA A C 1
ATOM 735 O O . ALA A 1 99 ? 6.073 -0.980 15.441 1.00 90.06 99 ALA A O 1
ATOM 736 N N . ILE A 1 100 ? 7.553 -1.880 14.006 1.00 92.25 100 ILE A N 1
ATOM 737 C CA . ILE A 1 100 ? 6.755 -3.061 13.664 1.00 92.25 100 ILE A CA 1
ATOM 738 C C . ILE A 1 100 ? 7.391 -4.297 14.291 1.00 92.25 100 ILE A C 1
ATOM 740 O O . ILE A 1 100 ? 8.507 -4.688 13.947 1.00 92.25 100 ILE A O 1
ATOM 744 N N . GLN A 1 101 ? 6.646 -4.951 15.180 1.00 91.50 101 GLN A N 1
ATOM 745 C CA . GLN A 1 101 ? 7.016 -6.272 15.669 1.00 91.50 101 GLN A CA 1
ATOM 746 C C . GLN A 1 101 ? 6.820 -7.295 14.547 1.00 91.50 101 GLN A C 1
ATOM 748 O O . GLN A 1 101 ? 5.766 -7.344 13.918 1.00 91.50 101 GLN A O 1
ATOM 753 N N . LYS A 1 102 ? 7.853 -8.097 14.288 1.00 86.50 102 LYS A N 1
ATOM 754 C CA . LYS A 1 102 ? 7.814 -9.193 13.316 1.00 86.50 102 LYS A CA 1
ATOM 755 C C . LYS A 1 102 ? 7.806 -10.506 14.074 1.00 86.50 102 LYS A C 1
ATOM 757 O O . LYS A 1 102 ? 8.576 -10.652 15.025 1.00 86.50 102 LYS A O 1
ATOM 762 N N . ASP A 1 103 ? 7.014 -11.459 13.609 1.00 81.50 103 ASP A N 1
ATOM 763 C CA . ASP A 1 103 ? 7.104 -12.821 14.117 1.00 81.50 103 ASP A CA 1
ATOM 764 C C . ASP A 1 103 ? 8.466 -13.418 13.755 1.00 81.50 103 ASP A C 1
ATOM 766 O O . ASP A 1 103 ? 9.003 -13.194 12.657 1.00 81.50 103 ASP A O 1
ATOM 770 N N . GLU A 1 104 ? 9.044 -14.162 14.696 1.00 65.00 104 GLU A N 1
ATOM 771 C CA . GLU A 1 104 ? 10.331 -14.821 14.506 1.00 65.00 104 GLU A CA 1
ATOM 772 C C . GLU A 1 104 ? 10.294 -15.708 13.251 1.00 65.00 104 GLU A C 1
ATOM 774 O O . GLU A 1 104 ? 9.385 -16.510 13.052 1.00 65.00 104 GLU A O 1
ATOM 779 N N . GLY A 1 105 ? 11.291 -15.556 12.374 1.00 60.84 105 GLY A N 1
ATOM 780 C CA . GLY A 1 105 ? 11.382 -16.338 11.136 1.00 60.84 105 GLY A CA 1
ATOM 781 C C . GLY A 1 105 ? 10.637 -15.760 9.928 1.00 60.84 105 GLY A C 1
ATOM 782 O O . GLY A 1 105 ? 10.653 -16.379 8.863 1.00 60.84 105 GLY A O 1
ATOM 783 N N . THR A 1 106 ? 10.048 -14.563 10.029 1.00 63.84 106 THR A N 1
ATOM 784 C CA . THR A 1 106 ? 9.405 -13.894 8.885 1.00 63.84 106 THR A CA 1
ATOM 785 C C . THR A 1 106 ? 10.439 -13.432 7.844 1.00 63.84 106 THR A C 1
ATOM 787 O O . THR A 1 106 ? 10.866 -12.280 7.824 1.00 63.84 106 THR A O 1
ATOM 790 N N . SER A 1 107 ? 10.834 -14.326 6.932 1.00 70.62 107 SER A N 1
ATOM 791 C CA . SER A 1 107 ? 11.569 -14.008 5.695 1.00 70.62 107 SER A CA 1
ATOM 792 C C . SER A 1 107 ? 10.586 -13.828 4.533 1.00 70.62 107 SER A C 1
ATOM 794 O O . SER A 1 107 ? 10.646 -14.508 3.508 1.00 70.62 107 SER A O 1
ATOM 796 N N . ASN A 1 108 ? 9.596 -12.954 4.722 1.00 84.62 108 ASN A N 1
ATOM 797 C CA . ASN A 1 108 ? 8.568 -12.734 3.713 1.00 84.62 108 ASN A CA 1
ATOM 798 C C . ASN A 1 108 ? 8.985 -11.607 2.756 1.00 84.62 108 ASN A C 1
ATOM 800 O O . ASN A 1 108 ? 9.163 -10.461 3.167 1.00 84.62 108 ASN A O 1
ATOM 804 N N . LYS A 1 109 ? 9.090 -11.934 1.463 1.00 91.38 109 LYS A N 1
ATOM 805 C CA . LYS A 1 109 ? 9.437 -11.007 0.369 1.00 91.38 109 LYS A CA 1
ATOM 806 C C . LYS A 1 109 ? 8.428 -9.868 0.172 1.00 91.38 109 LYS A C 1
ATOM 808 O O . LYS A 1 109 ? 8.742 -8.894 -0.500 1.00 91.38 109 LYS A O 1
ATOM 813 N N . VAL A 1 110 ? 7.237 -9.980 0.754 1.00 94.44 110 VAL A N 1
ATOM 814 C CA . VAL A 1 110 ? 6.209 -8.933 0.764 1.00 94.44 110 VAL A CA 1
ATOM 815 C C . VAL A 1 110 ? 6.501 -7.865 1.817 1.00 94.44 110 VAL A C 1
ATOM 817 O O . VAL A 1 110 ? 6.094 -6.723 1.642 1.00 94.44 110 VAL A O 1
ATOM 820 N N . PHE A 1 111 ? 7.232 -8.189 2.889 1.00 94.94 111 PHE A N 1
ATOM 821 C CA . PHE A 1 111 ? 7.464 -7.243 3.983 1.00 94.94 111 PHE A CA 1
ATOM 822 C C . PHE A 1 111 ? 8.085 -5.910 3.517 1.00 94.94 111 PHE A C 1
ATOM 824 O O . PHE A 1 111 ? 7.555 -4.865 3.894 1.00 94.94 111 PHE A O 1
ATOM 831 N N . PRO A 1 112 ? 9.129 -5.887 2.662 1.00 95.44 112 PRO A N 1
ATOM 832 C CA . PRO A 1 112 ? 9.644 -4.636 2.107 1.00 95.44 112 PRO A CA 1
ATOM 833 C C . PRO A 1 112 ? 8.583 -3.846 1.329 1.00 95.44 112 PRO A C 1
ATOM 835 O O . PRO A 1 112 ? 8.521 -2.627 1.431 1.00 95.44 112 PRO A O 1
ATOM 838 N N . LEU A 1 113 ? 7.684 -4.522 0.608 1.00 97.00 113 LEU A N 1
ATOM 839 C CA . LEU A 1 113 ? 6.667 -3.862 -0.217 1.00 97.00 113 LEU A CA 1
ATOM 840 C C . LEU A 1 113 ? 5.642 -3.064 0.598 1.00 97.00 113 LEU A C 1
ATOM 842 O O . LEU A 1 113 ? 5.004 -2.171 0.048 1.00 97.00 113 LEU A O 1
ATOM 846 N N . LEU A 1 114 ? 5.520 -3.310 1.908 1.00 97.19 114 LEU A N 1
ATOM 847 C CA . LEU A 1 114 ? 4.687 -2.482 2.783 1.00 97.19 114 LEU A CA 1
ATOM 848 C C . LEU A 1 114 ? 5.141 -1.013 2.821 1.00 97.19 114 LEU A C 1
ATOM 850 O O . LEU A 1 114 ? 4.334 -0.134 3.125 1.00 97.19 114 LEU A O 1
ATOM 854 N N . PHE A 1 115 ? 6.414 -0.753 2.519 1.00 97.94 115 PHE A N 1
ATOM 855 C CA . PHE A 1 115 ? 7.034 0.572 2.545 1.00 97.94 115 PHE A CA 1
ATOM 856 C C . PHE A 1 115 ? 7.182 1.187 1.145 1.00 97.94 115 PHE A C 1
ATOM 858 O O . PHE A 1 115 ? 7.577 2.348 1.032 1.00 97.94 115 PHE A O 1
ATOM 865 N N . ASP A 1 116 ? 6.851 0.448 0.076 1.00 98.19 116 ASP A N 1
ATOM 866 C CA . ASP A 1 116 ? 6.933 0.968 -1.290 1.00 98.19 116 ASP A CA 1
ATOM 867 C C . ASP A 1 116 ? 5.889 2.083 -1.503 1.00 98.19 116 ASP A C 1
ATOM 869 O O . ASP A 1 116 ? 4.689 1.853 -1.304 1.00 98.19 116 ASP A O 1
ATOM 873 N N . PRO A 1 117 ? 6.314 3.292 -1.907 1.00 98.12 117 PRO A N 1
ATOM 874 C CA . PRO A 1 117 ? 5.422 4.399 -2.228 1.00 98.12 117 PRO A CA 1
ATOM 875 C C . PRO A 1 117 ? 4.423 4.019 -3.318 1.00 98.12 117 PRO A C 1
ATOM 877 O O . PRO A 1 117 ? 4.802 3.624 -4.420 1.00 98.12 117 PRO A O 1
ATOM 880 N N . GLN A 1 118 ? 3.138 4.215 -3.044 1.00 98.12 118 GLN A N 1
ATOM 881 C CA . GLN A 1 118 ? 2.080 3.974 -4.016 1.00 98.12 118 GLN A CA 1
ATOM 882 C C . GLN A 1 118 ? 1.693 5.275 -4.723 1.00 98.12 118 GLN A C 1
ATOM 884 O O . GLN A 1 118 ? 1.508 6.323 -4.103 1.00 98.12 118 GLN A O 1
ATOM 889 N N . THR A 1 119 ? 1.536 5.212 -6.044 1.00 97.38 119 THR A N 1
ATOM 890 C CA . THR A 1 119 ? 0.913 6.283 -6.832 1.00 97.38 119 THR A CA 1
ATOM 891 C C . THR A 1 119 ? -0.524 5.880 -7.109 1.00 97.38 119 THR A C 1
ATOM 893 O O . THR A 1 119 ? -0.737 4.809 -7.657 1.00 97.38 119 THR A O 1
ATOM 896 N N . SER A 1 120 ? -1.502 6.718 -6.747 1.00 97.38 120 SER A N 1
ATOM 897 C CA . SER A 1 120 ? -2.929 6.426 -6.975 1.00 97.38 120 SER A CA 1
ATOM 898 C C . SER A 1 120 ? -3.336 5.025 -6.487 1.00 97.38 120 SER A C 1
ATOM 900 O O . SER A 1 120 ? -3.914 4.231 -7.232 1.00 97.38 120 SER A O 1
ATOM 902 N N . GLY A 1 121 ? -2.952 4.687 -5.253 1.00 97.12 121 GLY A N 1
ATOM 903 C CA . GLY A 1 121 ? -3.277 3.394 -4.668 1.00 97.12 121 GLY A CA 1
ATOM 904 C C . GLY A 1 121 ? -4.736 3.292 -4.218 1.00 97.12 121 GLY A C 1
ATOM 905 O O . GLY A 1 121 ? -5.563 4.188 -4.416 1.00 97.12 121 GLY A O 1
ATOM 906 N N . GLY A 1 122 ? -5.053 2.147 -3.616 1.00 97.38 122 GLY A N 1
ATOM 907 C CA . GLY A 1 122 ? -6.396 1.836 -3.137 1.00 97.38 122 GLY A CA 1
ATOM 908 C C . GLY A 1 122 ? -6.778 2.561 -1.845 1.00 97.38 122 GLY A C 1
ATOM 909 O O . GLY A 1 122 ? -6.036 3.388 -1.316 1.00 97.38 122 GLY A O 1
ATOM 910 N N . LEU A 1 123 ? -7.943 2.194 -1.312 1.00 97.88 123 LEU A N 1
ATOM 911 C CA . LEU A 1 123 ? -8.371 2.580 0.031 1.00 97.88 123 LEU A CA 1
ATOM 912 C C . LEU A 1 123 ? -8.015 1.496 1.050 1.00 97.88 123 LEU A C 1
ATOM 914 O O . LEU A 1 123 ? -8.145 0.304 0.772 1.00 97.88 123 LEU A O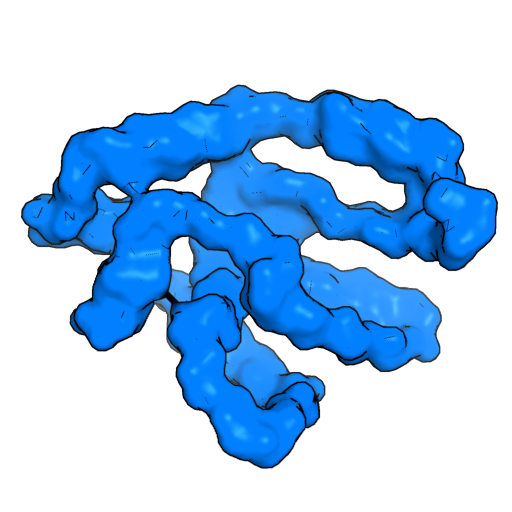 1
ATOM 918 N N . LEU A 1 124 ? -7.655 1.936 2.248 1.00 97.94 124 LEU A N 1
ATOM 919 C CA . LEU A 1 124 ? -7.513 1.136 3.453 1.00 97.94 124 LEU A CA 1
ATOM 920 C C . LEU A 1 124 ? -8.558 1.608 4.461 1.00 97.94 124 LEU A C 1
ATOM 922 O O . LEU A 1 124 ? -8.603 2.791 4.796 1.00 97.94 124 LEU A O 1
ATOM 926 N N . PHE A 1 125 ? -9.399 0.704 4.954 1.00 97.38 125 PHE A N 1
ATOM 927 C CA . PHE A 1 125 ? -10.449 1.061 5.903 1.00 97.38 125 PHE A CA 1
ATOM 928 C C . PHE A 1 125 ? -10.722 -0.053 6.911 1.00 97.38 125 PHE A C 1
ATOM 930 O O . PHE A 1 125 ? -10.596 -1.237 6.606 1.00 97.38 125 PHE A O 1
ATOM 937 N N . GLY A 1 126 ? -11.092 0.347 8.126 1.00 96.56 126 GLY A N 1
ATOM 938 C CA . GLY A 1 126 ? -11.491 -0.556 9.203 1.00 96.56 126 GLY A CA 1
ATOM 939 C C . GLY A 1 126 ? -13.006 -0.711 9.255 1.00 96.56 126 GLY A C 1
ATOM 940 O O . GLY A 1 126 ? -13.728 0.282 9.170 1.00 96.56 126 GLY A O 1
ATOM 941 N N . VAL A 1 127 ? -13.489 -1.942 9.423 1.00 96.44 127 VAL A N 1
ATOM 942 C CA . VAL A 1 127 ? -14.917 -2.270 9.572 1.00 96.44 127 VAL A CA 1
ATOM 943 C C . VAL A 1 127 ? -15.150 -3.093 10.844 1.00 96.44 127 VAL A C 1
ATOM 945 O O . VAL A 1 127 ? -14.234 -3.781 11.301 1.00 96.44 127 VAL A O 1
ATOM 948 N N . PRO A 1 128 ? -16.357 -3.055 11.436 1.00 94.81 128 PRO A N 1
ATOM 949 C CA . PRO A 1 128 ? -16.726 -3.973 12.511 1.00 94.81 128 PRO A CA 1
ATOM 950 C C . PRO A 1 128 ? -16.620 -5.444 12.074 1.00 94.81 128 PRO A C 1
ATOM 952 O O . PRO A 1 128 ? -16.946 -5.777 10.940 1.00 94.81 128 PRO A O 1
ATOM 955 N N . SER A 1 129 ? -16.237 -6.345 12.982 1.00 92.12 129 SER A N 1
ATOM 956 C CA . SER A 1 129 ? -16.019 -7.773 12.674 1.00 92.12 129 SER A CA 1
ATOM 957 C C . SER A 1 129 ? -17.278 -8.555 12.277 1.00 92.12 129 SER A C 1
ATOM 959 O O . SER A 1 129 ? -17.180 -9.686 11.814 1.00 92.12 129 SER A O 1
ATOM 961 N N . ASN A 1 130 ? -18.467 -7.982 12.471 1.00 89.88 130 ASN A N 1
ATOM 962 C CA . ASN A 1 130 ? -19.756 -8.593 12.149 1.00 89.88 130 ASN A CA 1
ATOM 963 C C . ASN A 1 130 ? -20.322 -8.149 10.785 1.00 89.88 130 ASN A C 1
ATOM 965 O O . ASN A 1 130 ? -21.542 -8.190 10.594 1.00 89.88 130 ASN A O 1
ATOM 969 N N . LYS A 1 131 ? -19.469 -7.659 9.881 1.00 77.88 131 LYS A N 1
ATOM 970 C CA . LYS A 1 131 ? -19.838 -7.079 8.58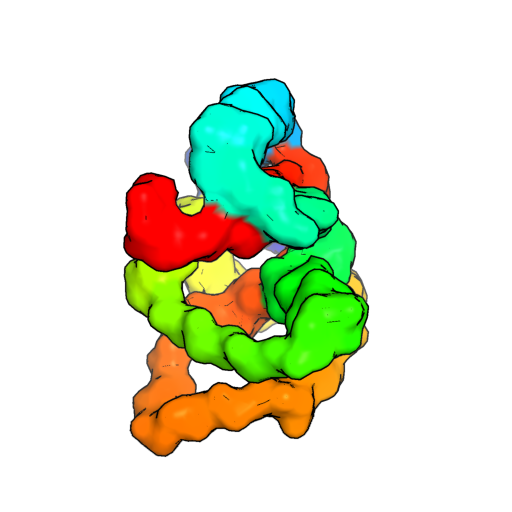4 1.00 77.88 131 LYS A CA 1
ATOM 971 C C . LYS A 1 131 ? -19.282 -7.840 7.395 1.00 77.88 131 LYS A C 1
ATOM 973 O O . LYS A 1 131 ? -18.319 -8.609 7.572 1.00 77.88 131 LYS A O 1
#

Secondary structure (DSSP, 8-state):
-HHHHHTT-S-HHHHHHHHHHHTS-THHHHHHHHHTT-SEEEE--TTHHHHHHHHHHHHHT------GGG----TTHHHHHHTT---TTHHHHHGGGGG----TT---TTTGGGGSPPSS--EEEE--TT-

Radius of gyration: 15.34 Å; chains: 1; bounding box: 39×24×40 Å

Foldseek 3Di:
DVLCVVVVNDDPVLVVQLVVQLPDDLPVVVVVCVVQVFPDKDFAFFLAQLRGVVVRCVVVVHDDDDDLVPDDDGPCPLVCVVVVSADPCLVVSCVSVVVDDDDPPPPDSSVSNRRGGHRNHYMDTDGPPVD